Protein AF-A0A7Y3P1N2-F1 (afdb_monomer_lite)

Structure (mmCIF, N/CA/C/O backbone):
data_AF-A0A7Y3P1N2-F1
#
_entry.id   AF-A0A7Y3P1N2-F1
#
loop_
_atom_site.group_PDB
_atom_site.id
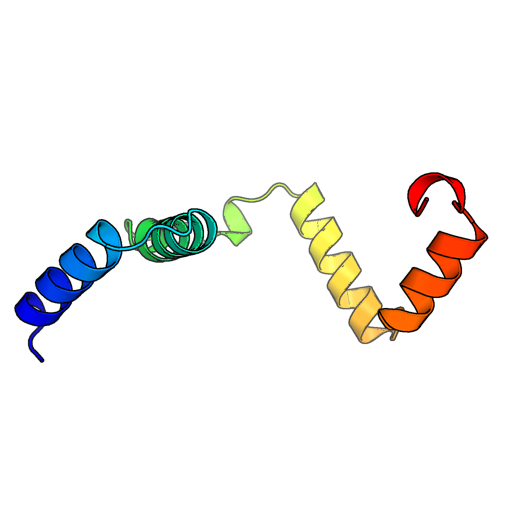_atom_site.type_symbol
_atom_site.label_atom_id
_atom_site.label_alt_id
_atom_site.label_comp_id
_atom_site.label_asym_id
_atom_site.label_entity_id
_atom_site.label_seq_id
_atom_site.pdbx_PDB_ins_code
_atom_site.Cartn_x
_atom_site.Cartn_y
_atom_site.Cartn_z
_atom_site.occupancy
_atom_site.B_iso_or_equiv
_atom_site.auth_seq_id
_atom_site.auth_comp_id
_atom_site.auth_asym_id
_atom_site.auth_atom_id
_atom_site.pdbx_PDB_model_num
ATOM 1 N N . MET A 1 1 ? -22.778 -14.626 14.395 1.00 69.44 1 MET A N 1
ATOM 2 C CA . MET A 1 1 ? -21.857 -13.953 15.325 1.00 69.44 1 MET A CA 1
ATOM 3 C C . MET A 1 1 ? -22.355 -12.534 15.529 1.00 69.44 1 MET A C 1
ATOM 5 O O . MET A 1 1 ? -22.604 -11.854 14.538 1.00 69.44 1 MET A O 1
ATOM 9 N N . SER A 1 2 ? -22.591 -12.116 16.766 1.00 93.25 2 SER A N 1
ATOM 10 C CA . SER A 1 2 ? -23.017 -10.755 17.096 1.00 93.25 2 SER A CA 1
ATOM 11 C C . SER A 1 2 ? -21.861 -9.760 16.949 1.00 93.25 2 SER A C 1
ATOM 13 O O . SER A 1 2 ? -20.687 -10.134 16.947 1.00 93.25 2 SER A O 1
ATOM 15 N N . THR A 1 3 ? -22.173 -8.465 16.868 1.00 90.88 3 THR A N 1
ATOM 16 C CA . THR A 1 3 ? -21.153 -7.403 16.846 1.00 90.88 3 THR A CA 1
ATOM 17 C C . THR A 1 3 ? -20.250 -7.447 18.082 1.00 90.88 3 THR A C 1
ATOM 19 O O . THR A 1 3 ? -19.061 -7.145 17.987 1.00 90.88 3 THR A O 1
ATOM 22 N N . ALA A 1 4 ? -20.795 -7.834 19.238 1.00 92.81 4 ALA A N 1
ATOM 23 C CA . ALA A 1 4 ? -20.023 -7.995 20.466 1.00 92.81 4 ALA A CA 1
ATOM 24 C C . ALA A 1 4 ? -19.030 -9.162 20.352 1.00 92.81 4 ALA A C 1
ATOM 26 O O . ALA A 1 4 ? -17.841 -8.980 20.602 1.00 92.81 4 ALA A O 1
ATOM 27 N N . GLU A 1 5 ? -19.494 -10.320 19.877 1.00 93.88 5 GLU A N 1
ATOM 28 C CA . GLU A 1 5 ? -18.651 -11.501 19.643 1.00 93.88 5 GLU A CA 1
ATOM 29 C C . GLU A 1 5 ? -17.543 -11.224 18.613 1.00 93.88 5 GLU A C 1
ATOM 31 O O . GLU A 1 5 ? -16.401 -11.643 18.799 1.00 93.88 5 GLU A O 1
ATOM 36 N N . LEU A 1 6 ? -17.845 -10.460 17.556 1.00 92.38 6 LEU A N 1
ATOM 37 C CA . LEU A 1 6 ? -16.858 -10.059 16.550 1.00 92.38 6 LEU A CA 1
ATOM 38 C C . LEU A 1 6 ? -15.729 -9.221 17.145 1.00 92.38 6 LEU A C 1
ATOM 40 O O . LEU A 1 6 ? -14.559 -9.489 16.872 1.00 92.38 6 LEU A O 1
ATOM 44 N N . LYS A 1 7 ? -16.066 -8.228 17.972 1.00 91.25 7 LYS A N 1
ATOM 45 C CA . LYS A 1 7 ? -15.067 -7.376 18.627 1.00 91.25 7 LYS A CA 1
ATOM 46 C C . LYS A 1 7 ? -14.166 -8.189 19.549 1.00 91.25 7 LYS A C 1
ATOM 48 O O . LYS A 1 7 ? -12.948 -8.063 19.463 1.00 91.25 7 LYS A O 1
ATOM 53 N N . SER A 1 8 ? -14.748 -9.050 20.382 1.00 95.31 8 SER A N 1
ATOM 54 C CA . SER A 1 8 ? -13.983 -9.910 21.290 1.00 95.31 8 SER A CA 1
ATOM 55 C C . SER A 1 8 ? -13.018 -10.829 20.539 1.00 95.31 8 SER A C 1
ATOM 57 O O . SER A 1 8 ? -11.850 -10.927 20.913 1.00 95.31 8 SER A O 1
ATOM 59 N N . ASN A 1 9 ? -13.467 -11.440 19.441 1.00 94.31 9 ASN A N 1
ATOM 60 C CA . ASN A 1 9 ? -12.614 -12.303 18.623 1.00 94.31 9 ASN A CA 1
ATOM 61 C C . ASN A 1 9 ? -11.485 -11.528 17.929 1.00 94.31 9 ASN A C 1
ATOM 63 O O . ASN A 1 9 ? -10.355 -12.009 17.887 1.00 94.31 9 ASN A O 1
ATOM 67 N N . LEU A 1 10 ? -11.752 -10.320 17.424 1.00 92.44 10 LEU A N 1
ATOM 68 C CA . LEU A 1 10 ? -10.717 -9.477 16.818 1.00 92.44 10 LEU A CA 1
ATOM 69 C C . LEU A 1 10 ? -9.644 -9.065 17.831 1.00 92.44 10 LEU A C 1
ATOM 71 O O . LEU A 1 10 ? -8.461 -9.175 17.518 1.00 92.44 1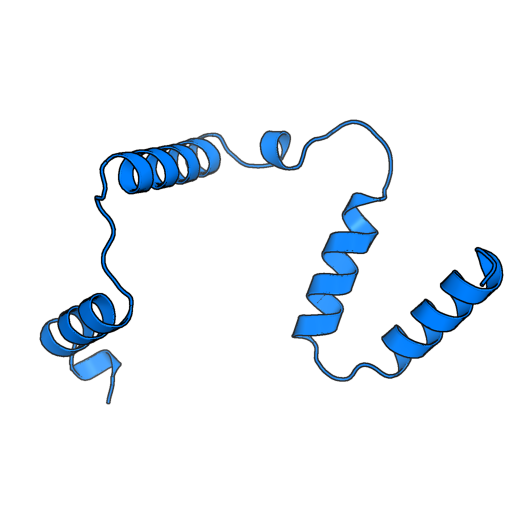0 LEU A O 1
ATOM 75 N N . HIS A 1 11 ? -10.032 -8.658 19.044 1.00 93.19 11 HIS A N 1
ATOM 76 C CA . HIS A 1 11 ? -9.072 -8.361 20.113 1.00 93.19 11 HIS A CA 1
ATOM 77 C C . HIS A 1 11 ? -8.177 -9.567 20.418 1.00 93.19 11 HIS A C 1
ATOM 79 O O . HIS A 1 11 ? -6.957 -9.429 20.443 1.00 93.19 11 HIS A O 1
ATOM 85 N N . TYR A 1 12 ? -8.765 -10.761 20.543 1.00 95.31 12 TYR A N 1
ATOM 86 C CA . TYR A 1 12 ? -8.004 -11.989 20.767 1.00 95.31 12 TYR A CA 1
ATOM 87 C C . TYR A 1 12 ? -6.992 -12.277 19.645 1.00 95.31 12 TYR A C 1
ATOM 89 O O . TYR A 1 12 ? -5.842 -12.622 19.918 1.00 95.31 12 TYR A O 1
ATOM 97 N N . LEU A 1 13 ? -7.396 -12.132 18.379 1.00 93.56 13 LEU A N 1
ATOM 98 C CA . LEU A 1 13 ? -6.513 -12.373 17.233 1.00 93.56 13 LEU A CA 1
ATOM 99 C C . LEU A 1 13 ? -5.364 -11.360 17.165 1.00 93.56 13 LEU A C 1
ATOM 101 O O . LEU A 1 13 ? -4.231 -11.748 16.879 1.00 93.56 13 LEU A O 1
ATOM 105 N N . ILE A 1 14 ? -5.644 -10.088 17.456 1.00 93.12 14 ILE A N 1
ATOM 106 C CA . ILE A 1 14 ? -4.638 -9.020 17.490 1.00 93.12 14 ILE A CA 1
ATOM 107 C C . ILE A 1 14 ? -3.608 -9.294 18.593 1.00 93.12 14 ILE A C 1
ATOM 109 O O . ILE A 1 14 ? -2.412 -9.253 18.316 1.00 93.12 14 ILE A O 1
ATOM 113 N N . ASP A 1 15 ? -4.048 -9.668 19.796 1.00 94.31 15 ASP A N 1
ATOM 114 C CA . ASP A 1 15 ? -3.152 -9.960 20.926 1.00 94.31 15 ASP A CA 1
ATOM 115 C C . ASP A 1 15 ? -2.232 -11.165 20.673 1.00 94.31 15 ASP A C 1
ATOM 117 O O . ASP A 1 15 ? -1.134 -11.259 21.226 1.00 94.31 15 ASP A O 1
ATOM 121 N N . LYS A 1 16 ? -2.672 -12.124 19.850 1.00 94.50 16 LYS A N 1
ATOM 122 C CA . LYS A 1 16 ? -1.891 -13.324 19.511 1.00 94.50 16 LYS A CA 1
ATOM 123 C C . LYS A 1 16 ? -0.997 -13.148 18.287 1.00 94.50 16 LYS A C 1
ATOM 125 O O . LYS A 1 16 ? -0.094 -13.968 18.086 1.00 94.50 16 LYS A O 1
ATOM 130 N N . ALA A 1 17 ? -1.227 -12.126 17.470 1.00 92.75 17 ALA A N 1
ATOM 131 C CA . ALA A 1 17 ? -0.453 -11.899 16.262 1.00 92.75 17 ALA A CA 1
ATOM 132 C C . ALA A 1 17 ? 0.990 -11.495 16.605 1.00 92.75 17 ALA A C 1
ATOM 134 O O . ALA A 1 17 ? 1.240 -10.556 17.354 1.00 92.75 17 ALA A O 1
ATOM 135 N N . LYS A 1 18 ? 1.960 -12.209 16.025 1.00 92.12 18 LYS A N 1
ATOM 136 C CA . LYS A 1 18 ? 3.399 -11.913 16.172 1.00 92.12 18 LYS A CA 1
ATOM 137 C C . LYS A 1 18 ? 3.999 -11.231 14.944 1.00 92.12 18 LYS A C 1
ATOM 139 O O . LYS A 1 18 ? 5.083 -10.662 15.023 1.00 92.12 18 LYS A O 1
ATOM 144 N N . ASP A 1 19 ? 3.314 -11.307 13.804 1.00 93.94 19 ASP A N 1
ATOM 145 C CA . ASP A 1 19 ? 3.762 -10.677 12.568 1.00 93.94 19 ASP A CA 1
ATOM 146 C C . ASP A 1 19 ? 3.410 -9.185 12.576 1.00 93.94 19 ASP A C 1
ATOM 148 O O . ASP A 1 19 ? 2.247 -8.785 12.463 1.00 93.94 19 ASP A O 1
ATOM 152 N N . SER A 1 20 ? 4.444 -8.351 12.678 1.00 87.81 20 SER A N 1
ATOM 153 C CA . SER A 1 20 ? 4.302 -6.896 12.674 1.00 87.81 20 SER A CA 1
ATOM 154 C C . SER A 1 20 ? 3.715 -6.345 11.370 1.00 87.81 20 SER A C 1
ATOM 156 O O . SER A 1 20 ? 3.095 -5.282 11.396 1.00 87.81 20 SER A O 1
ATOM 158 N N . LYS A 1 21 ? 3.857 -7.044 10.234 1.00 86.62 21 LYS A N 1
ATOM 159 C CA . LYS A 1 21 ? 3.240 -6.629 8.965 1.00 86.62 21 LYS A CA 1
ATOM 160 C C . LYS A 1 21 ? 1.725 -6.790 9.019 1.00 86.62 21 LYS A C 1
ATOM 162 O O . LYS A 1 21 ? 1.013 -5.867 8.636 1.00 86.62 21 LYS A O 1
ATOM 167 N N . LEU A 1 22 ? 1.233 -7.911 9.552 1.00 87.12 22 LEU A N 1
ATOM 168 C CA . LEU A 1 22 ? -0.205 -8.143 9.722 1.00 87.12 22 LEU A CA 1
ATOM 169 C C . LEU A 1 22 ? -0.827 -7.137 10.693 1.00 87.12 22 LEU A C 1
ATOM 171 O O . LEU A 1 22 ? -1.884 -6.581 10.402 1.00 87.12 22 LEU A O 1
ATOM 175 N N . LEU A 1 23 ? -0.143 -6.836 11.800 1.00 90.88 23 LEU A N 1
ATOM 176 C CA . LEU A 1 23 ? -0.591 -5.818 12.754 1.00 90.88 23 LEU A CA 1
ATOM 177 C C . LEU A 1 23 ? -0.654 -4.415 12.132 1.00 90.88 23 LEU A C 1
ATOM 179 O O . LEU A 1 23 ? -1.607 -3.683 12.384 1.00 90.88 23 LEU A O 1
ATOM 183 N N . LYS A 1 24 ? 0.313 -4.049 11.279 1.00 85.00 24 LYS A N 1
ATOM 184 C CA . LYS A 1 24 ? 0.289 -2.775 10.538 1.00 85.00 24 LYS A CA 1
ATOM 185 C C . LYS A 1 24 ? -0.885 -2.688 9.565 1.00 85.00 24 LYS A C 1
ATOM 187 O O . LYS A 1 24 ? -1.527 -1.647 9.494 1.00 85.00 24 LYS A O 1
ATOM 192 N N . ILE A 1 25 ? -1.188 -3.770 8.847 1.00 84.75 25 ILE A N 1
ATOM 193 C CA . ILE A 1 25 ? -2.335 -3.811 7.927 1.00 84.75 25 ILE A CA 1
ATOM 194 C C . ILE A 1 25 ? -3.649 -3.699 8.708 1.00 84.75 25 ILE A C 1
ATOM 196 O O . ILE A 1 25 ? -4.507 -2.897 8.348 1.00 84.75 25 ILE A O 1
ATOM 200 N N . ALA A 1 26 ? -3.792 -4.451 9.804 1.00 85.94 26 ALA A N 1
ATOM 201 C CA . ALA A 1 26 ? -4.966 -4.371 10.669 1.00 85.94 26 ALA A CA 1
ATOM 202 C C . ALA A 1 26 ? -5.150 -2.960 11.248 1.00 85.94 26 ALA A C 1
ATOM 204 O O . ALA A 1 26 ? -6.267 -2.451 11.279 1.00 85.94 26 ALA A O 1
ATOM 205 N N . TYR A 1 27 ? -4.058 -2.308 11.659 1.00 84.69 27 TYR A N 1
ATOM 206 C CA . TYR A 1 27 ? -4.082 -0.921 12.112 1.00 84.69 27 TYR A CA 1
ATOM 207 C C . TYR A 1 27 ? -4.599 0.026 11.027 1.00 84.69 27 TYR A C 1
ATOM 209 O O . TYR A 1 27 ? -5.528 0.774 11.308 1.00 84.69 27 TYR A O 1
ATOM 217 N N . LEU A 1 28 ? -4.062 -0.039 9.803 1.00 81.44 28 LEU A N 1
ATOM 218 C CA . LEU A 1 28 ? -4.493 0.816 8.691 1.00 81.44 28 LEU A CA 1
ATOM 219 C C . LEU A 1 28 ? -6.001 0.672 8.436 1.00 81.44 28 LEU A C 1
ATOM 221 O O . LEU A 1 28 ? -6.740 1.643 8.592 1.00 81.44 28 LEU A O 1
ATOM 225 N N . LEU A 1 29 ? -6.471 -0.557 8.206 1.00 81.31 29 LEU A N 1
ATOM 226 C CA . LEU A 1 29 ? -7.878 -0.854 7.903 1.00 81.31 29 LEU A CA 1
ATOM 227 C C . LEU A 1 29 ? -8.846 -0.425 9.016 1.00 81.31 29 LEU A C 1
ATOM 229 O O . LEU A 1 29 ? -9.969 0.003 8.756 1.00 81.31 29 LEU A O 1
ATOM 233 N N . LEU A 1 30 ? -8.439 -0.565 10.280 1.00 81.88 30 LEU A N 1
ATOM 234 C CA . LEU A 1 30 ? -9.275 -0.185 11.420 1.00 81.88 30 LEU A CA 1
ATOM 235 C C . LEU A 1 30 ? -9.163 1.309 11.757 1.00 81.88 30 LEU A C 1
ATOM 237 O O . LEU A 1 30 ? -10.080 1.863 12.365 1.00 81.88 30 LEU A O 1
ATOM 241 N N . SER A 1 31 ? -8.069 1.966 11.365 1.00 74.44 31 SER A N 1
ATOM 242 C CA . SER A 1 31 ? -7.853 3.403 11.556 1.00 74.44 31 SER A CA 1
ATOM 243 C C . SER A 1 31 ? -8.649 4.256 10.569 1.00 74.44 31 SER A C 1
ATOM 245 O O . SER A 1 31 ? -9.152 5.304 10.967 1.00 74.44 31 SER A O 1
ATOM 247 N N . GLU A 1 32 ? -8.877 3.755 9.352 1.00 65.62 32 GLU A N 1
ATOM 248 C CA . GLU A 1 32 ? -9.747 4.370 8.334 1.00 65.62 32 GLU A CA 1
ATOM 249 C C . GLU A 1 32 ? -11.221 4.440 8.777 1.00 65.62 32 GLU A C 1
ATOM 251 O O . GLU A 1 32 ? -11.988 5.274 8.307 1.00 65.62 32 GLU A O 1
ATOM 256 N N . ASN A 1 33 ? -11.625 3.622 9.757 1.00 57.78 33 ASN A N 1
ATOM 257 C CA . ASN A 1 33 ? -12.970 3.659 10.343 1.00 57.78 33 ASN A CA 1
ATOM 258 C C . ASN A 1 33 ? -13.188 4.833 11.325 1.00 57.78 33 ASN A C 1
ATOM 260 O O . ASN A 1 33 ? -14.292 5.004 11.859 1.00 57.78 33 ASN A O 1
ATOM 264 N N . LYS A 1 34 ? -12.166 5.660 11.603 1.00 55.38 34 LYS A N 1
ATOM 265 C CA . LYS A 1 34 ? -12.322 6.879 12.410 1.00 55.38 34 LYS A CA 1
ATOM 266 C C . LYS A 1 34 ? -12.968 7.995 11.581 1.00 55.38 34 LYS A C 1
ATOM 268 O O . LYS A 1 34 ? -12.286 8.872 11.086 1.00 55.38 34 LYS A O 1
ATOM 273 N N . LYS A 1 35 ? -14.304 7.983 11.545 1.00 52.94 35 LYS A N 1
ATOM 274 C CA . LYS A 1 35 ? -15.200 9.127 11.276 1.00 52.94 35 LYS A CA 1
ATOM 275 C C . LYS A 1 35 ? -14.901 9.971 10.017 1.00 52.94 35 LYS A C 1
ATOM 277 O O . LYS A 1 35 ? -14.133 10.917 10.058 1.00 52.94 35 LYS A O 1
ATOM 282 N N . THR A 1 36 ? -15.724 9.727 8.994 1.00 56.69 36 THR A N 1
ATOM 283 C CA . THR A 1 36 ? -16.410 10.745 8.168 1.00 56.69 36 THR A CA 1
ATOM 284 C C . THR A 1 36 ? -15.561 11.875 7.572 1.00 56.69 36 THR A C 1
ATOM 286 O O . THR A 1 36 ? -15.429 12.929 8.188 1.00 56.69 36 THR A O 1
ATOM 289 N N . GLY A 1 37 ? -15.170 11.720 6.305 1.00 54.06 37 GLY A N 1
ATOM 290 C CA . GLY A 1 37 ? -15.134 12.851 5.369 1.00 54.06 37 GLY A CA 1
ATOM 291 C C . GLY A 1 37 ? -13.883 12.998 4.513 1.00 54.06 37 GLY A C 1
ATOM 292 O O . GLY A 1 37 ? -13.990 13.599 3.454 1.00 54.06 37 GLY A O 1
ATOM 293 N N . GLU A 1 38 ? -12.747 12.440 4.919 1.00 58.12 38 GLU A N 1
ATOM 294 C CA . GLU A 1 38 ? -11.519 12.522 4.123 1.00 58.12 38 GLU A CA 1
ATOM 295 C C . GLU A 1 38 ? -11.268 11.180 3.443 1.00 58.12 38 GLU A C 1
ATOM 297 O O . GLU A 1 38 ? -10.906 10.191 4.084 1.00 58.12 38 GLU A O 1
ATOM 302 N N . ASP A 1 39 ? -11.524 11.141 2.133 1.00 71.38 39 ASP A N 1
ATOM 303 C CA . ASP A 1 39 ? -10.969 10.106 1.269 1.00 71.38 39 ASP A CA 1
ATOM 304 C C . ASP A 1 39 ? -9.444 10.147 1.443 1.00 71.38 39 ASP A C 1
ATOM 306 O O . ASP A 1 39 ? -8.844 11.223 1.486 1.00 71.38 39 ASP A O 1
ATOM 310 N N . TRP A 1 40 ? -8.784 8.994 1.551 1.00 77.44 40 TRP A N 1
ATOM 311 C CA . TRP A 1 40 ? -7.320 8.957 1.608 1.00 77.44 40 TRP A CA 1
ATOM 312 C C . TRP A 1 40 ? -6.714 9.668 0.385 1.00 77.44 40 TRP A C 1
ATOM 314 O O . TRP A 1 40 ? -5.615 10.218 0.480 1.00 77.44 40 TRP A O 1
ATOM 324 N N . TRP A 1 41 ? -7.445 9.702 -0.739 1.00 83.81 41 TRP A N 1
ATOM 325 C CA . TRP A 1 41 ? -7.087 10.467 -1.926 1.00 83.81 41 TRP A CA 1
ATOM 326 C C . TRP A 1 41 ? -6.874 11.948 -1.609 1.00 83.81 41 TRP A C 1
ATOM 328 O O . TRP A 1 41 ? -5.924 12.545 -2.104 1.00 83.81 41 TRP A O 1
ATOM 338 N N . ASP A 1 42 ? -7.684 12.528 -0.728 1.00 81.88 42 ASP A N 1
ATOM 339 C CA . ASP A 1 42 ? -7.561 13.926 -0.309 1.00 81.88 42 ASP A CA 1
ATOM 340 C C . ASP A 1 42 ? -6.412 14.151 0.688 1.00 81.88 42 ASP A C 1
ATOM 342 O O . ASP A 1 42 ? -5.975 15.285 0.875 1.00 81.88 42 ASP A O 1
ATOM 346 N N . SER A 1 43 ? -5.873 13.078 1.280 1.00 81.44 43 SER A N 1
ATOM 347 C CA . SER A 1 43 ? -4.779 13.136 2.261 1.00 81.44 43 SER A CA 1
ATOM 348 C C . SER A 1 43 ? -3.368 13.066 1.659 1.00 81.44 43 SER A C 1
ATOM 350 O O . SER A 1 43 ? -2.396 13.370 2.352 1.00 81.44 43 SER A O 1
ATOM 352 N N . ILE A 1 44 ? -3.234 12.674 0.386 1.00 87.19 44 ILE A N 1
ATOM 353 C CA . ILE A 1 44 ? -1.938 12.595 -0.306 1.00 87.19 44 ILE A CA 1
ATOM 354 C C . ILE A 1 44 ? -1.634 13.873 -1.097 1.00 87.19 44 ILE A C 1
ATOM 356 O O . ILE A 1 44 ? -2.531 14.569 -1.576 1.00 87.19 44 ILE A O 1
ATOM 360 N N . SER A 1 45 ? -0.349 14.189 -1.258 1.00 90.44 45 SER A N 1
ATOM 361 C CA . SER A 1 45 ? 0.090 15.381 -1.988 1.00 90.44 45 SER A CA 1
ATOM 362 C C . SER A 1 45 ? -0.245 15.307 -3.481 1.00 90.44 45 SER A C 1
ATOM 364 O O . SER A 1 45 ? -0.329 14.232 -4.074 1.00 90.44 45 SER A O 1
ATOM 366 N N . GLU A 1 46 ? -0.339 16.463 -4.141 1.00 92.38 46 GLU A N 1
ATOM 367 C CA . GLU A 1 46 ? -0.560 16.531 -5.595 1.00 92.38 46 GLU A CA 1
ATOM 368 C C . GLU A 1 46 ? 0.537 15.815 -6.402 1.00 92.38 46 GLU A C 1
ATOM 370 O O . GLU A 1 46 ? 0.263 15.215 -7.438 1.00 92.38 46 GLU A O 1
ATOM 375 N N . ASN A 1 47 ? 1.777 15.793 -5.902 1.00 92.75 47 ASN A N 1
ATOM 376 C CA . ASN A 1 47 ? 2.869 15.048 -6.534 1.00 92.75 47 ASN A CA 1
ATOM 377 C C . ASN A 1 47 ? 2.657 13.530 -6.451 1.00 92.75 47 ASN A C 1
ATOM 379 O O . ASN A 1 47 ? 2.973 12.799 -7.396 1.00 92.75 47 ASN A O 1
ATOM 383 N N . GLU A 1 48 ? 2.131 13.048 -5.327 1.00 92.06 48 GLU A N 1
ATOM 384 C CA . GLU A 1 48 ? 1.784 11.640 -5.144 1.00 92.06 48 GLU A CA 1
ATOM 385 C C . GLU A 1 48 ? 0.591 11.269 -6.028 1.00 92.06 48 GLU A C 1
ATOM 387 O O . GLU A 1 48 ? 0.686 10.289 -6.771 1.00 92.06 48 GLU A O 1
ATOM 392 N N . LYS A 1 49 ? -0.465 12.096 -6.060 1.00 93.31 49 LYS A N 1
ATOM 393 C CA . LYS A 1 49 ? -1.607 11.922 -6.976 1.00 93.31 49 LYS A CA 1
ATOM 394 C C . LYS A 1 49 ? -1.146 11.846 -8.429 1.00 93.31 49 LYS A C 1
ATOM 396 O O . LYS A 1 49 ? -1.439 10.867 -9.112 1.00 93.31 49 LYS A O 1
ATOM 401 N N . ALA A 1 50 ? -0.340 12.809 -8.878 1.00 94.44 50 ALA A N 1
ATOM 402 C CA . ALA A 1 50 ? 0.187 12.851 -10.242 1.00 94.44 50 ALA A CA 1
ATOM 403 C C . ALA A 1 50 ? 1.047 11.620 -10.579 1.00 94.44 50 ALA A C 1
ATOM 405 O O . ALA A 1 50 ? 0.992 11.096 -11.695 1.00 94.44 50 ALA A O 1
ATOM 406 N N . 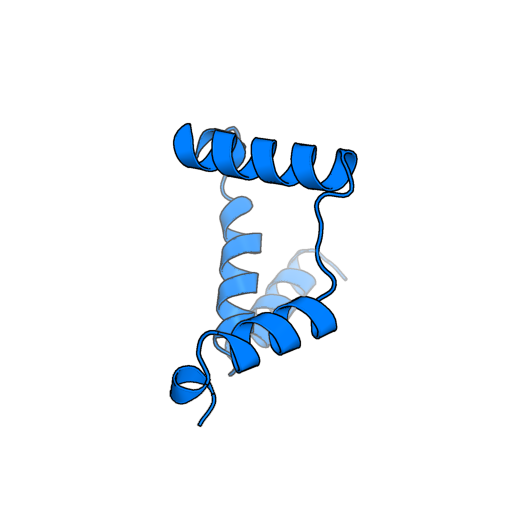SER A 1 51 ? 1.827 11.119 -9.617 1.00 94.31 51 SER A N 1
ATOM 407 C CA . SER A 1 51 ? 2.622 9.897 -9.792 1.00 94.31 51 SER A CA 1
ATOM 408 C C . SER A 1 51 ? 1.737 8.659 -9.954 1.00 94.31 51 SER A C 1
ATOM 410 O O . SER A 1 51 ? 2.005 7.818 -10.819 1.00 94.31 51 SER A O 1
ATOM 412 N N . ILE A 1 52 ? 0.657 8.564 -9.176 1.00 93.19 52 ILE A N 1
ATOM 413 C CA . ILE A 1 52 ? -0.330 7.482 -9.267 1.00 93.19 52 ILE A CA 1
ATOM 414 C C . ILE A 1 52 ? -1.089 7.555 -10.598 1.00 93.19 52 ILE A C 1
ATOM 416 O O . ILE A 1 52 ? -1.163 6.554 -11.315 1.00 93.19 52 ILE A O 1
ATOM 420 N N . GLU A 1 53 ? -1.591 8.729 -10.984 1.00 96.12 53 GLU A N 1
ATOM 421 C CA . GLU A 1 53 ? -2.279 8.945 -12.263 1.00 96.12 53 GLU A CA 1
ATOM 422 C C . GLU A 1 53 ? -1.393 8.584 -13.456 1.00 96.12 53 GLU A C 1
ATOM 424 O O . GLU A 1 53 ? -1.832 7.880 -14.372 1.00 96.12 53 GLU A O 1
ATOM 429 N N . LYS A 1 54 ? -0.118 8.989 -13.423 1.00 96.56 54 LYS A N 1
ATOM 430 C CA . LYS A 1 54 ? 0.869 8.599 -14.432 1.00 96.56 54 LYS A CA 1
ATOM 431 C C . LYS A 1 54 ? 1.014 7.079 -14.508 1.00 96.56 54 LYS A C 1
ATOM 433 O O . LYS A 1 54 ? 0.959 6.530 -15.608 1.00 96.56 54 LYS A O 1
ATOM 438 N N . GLY A 1 55 ? 1.136 6.397 -13.369 1.00 94.31 55 GLY A N 1
ATOM 439 C CA . GLY A 1 55 ? 1.189 4.934 -13.314 1.00 94.31 55 GLY A CA 1
ATOM 440 C C . GLY A 1 55 ? -0.045 4.276 -13.940 1.00 94.31 55 GLY A C 1
ATOM 441 O O . GLY A 1 55 ? 0.081 3.371 -14.768 1.00 94.31 55 GLY A O 1
ATOM 442 N N . LEU A 1 56 ? -1.245 4.776 -13.629 1.00 95.44 56 LEU A N 1
ATOM 443 C CA . LEU A 1 56 ? -2.500 4.297 -14.222 1.00 95.44 56 LEU A CA 1
ATOM 444 C C . LEU A 1 56 ? -2.553 4.533 -15.740 1.00 95.44 56 LEU A C 1
ATOM 446 O O . LEU A 1 56 ? -3.007 3.663 -16.492 1.00 95.44 56 LEU A O 1
ATOM 450 N N . MET A 1 57 ? -2.075 5.684 -16.218 1.00 96.94 57 MET A N 1
ATOM 451 C CA . MET A 1 57 ? -1.965 5.975 -17.650 1.00 96.94 57 MET A CA 1
ATOM 452 C C . MET A 1 57 ? -0.963 5.057 -18.352 1.00 96.94 57 MET A C 1
ATOM 454 O O . MET A 1 57 ? -1.238 4.599 -19.465 1.00 96.94 57 MET A O 1
ATOM 458 N N . ASP A 1 58 ? 0.176 4.776 -17.727 1.00 95.94 58 ASP A N 1
ATOM 459 C CA . ASP A 1 58 ? 1.192 3.874 -18.263 1.00 95.94 58 ASP A CA 1
ATOM 460 C C . ASP A 1 58 ? 0.649 2.441 -18.368 1.00 95.94 58 ASP A C 1
ATOM 462 O O . ASP A 1 58 ? 0.812 1.805 -19.413 1.00 95.94 58 ASP A O 1
ATOM 466 N N . ILE A 1 59 ? -0.123 1.973 -17.380 1.00 94.56 59 ILE A N 1
ATOM 467 C CA . ILE A 1 59 ? -0.839 0.687 -17.445 1.00 94.56 59 ILE A CA 1
ATOM 468 C C . ILE A 1 59 ? -1.810 0.658 -18.633 1.00 94.56 59 ILE A C 1
ATOM 470 O O . ILE A 1 59 ? -1.754 -0.267 -19.448 1.00 94.56 59 ILE A O 1
ATOM 474 N N . LYS A 1 60 ? -2.654 1.689 -18.796 1.00 95.25 60 LYS A N 1
ATOM 475 C CA . LYS A 1 60 ? -3.596 1.791 -19.932 1.00 95.25 60 LYS A CA 1
ATOM 476 C C . LYS A 1 60 ? -2.876 1.784 -21.283 1.00 95.25 60 LYS A C 1
ATOM 478 O O . LYS A 1 60 ? -3.360 1.186 -22.240 1.00 95.25 60 LYS A O 1
ATOM 483 N N . LYS A 1 61 ? -1.699 2.409 -21.354 1.00 96.81 61 LYS A N 1
ATOM 484 C CA . LYS A 1 61 ? -0.840 2.454 -22.547 1.00 96.81 61 LYS A CA 1
ATOM 485 C C . LYS A 1 61 ? 0.043 1.210 -22.715 1.00 96.81 61 LYS A C 1
ATOM 487 O O . LYS A 1 61 ? 0.889 1.202 -23.605 1.00 96.81 61 LYS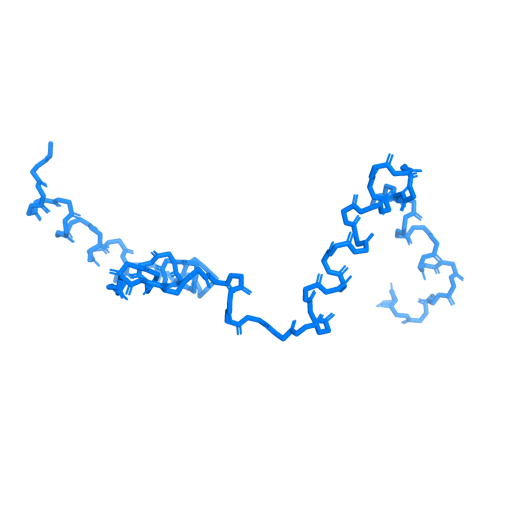 A O 1
ATOM 492 N N . ARG A 1 62 ? -0.129 0.170 -21.885 1.00 93.25 62 ARG A N 1
ATOM 493 C CA . ARG A 1 62 ? 0.699 -1.053 -21.856 1.00 93.25 62 ARG A CA 1
ATOM 494 C C . ARG A 1 62 ? 2.199 -0.780 -21.673 1.00 93.25 62 ARG A C 1
ATOM 496 O O . ARG A 1 62 ? 3.035 -1.588 -22.070 1.00 93.25 62 ARG A O 1
ATOM 503 N N . LYS A 1 63 ? 2.552 0.330 -21.027 1.00 94.25 63 LYS A N 1
ATOM 504 C CA . LYS A 1 63 ? 3.919 0.681 -20.620 1.00 94.25 63 LYS A CA 1
ATOM 505 C C . LYS A 1 63 ? 4.278 0.004 -19.295 1.00 94.25 63 LYS A C 1
ATOM 507 O O . LYS A 1 63 ? 4.675 0.649 -18.334 1.00 94.25 63 LYS A O 1
ATOM 512 N N . VAL A 1 64 ? 4.098 -1.311 -19.242 1.00 93.12 64 VAL A N 1
ATOM 513 C CA . VAL A 1 64 ? 4.388 -2.136 -18.065 1.00 93.12 64 VAL A CA 1
ATOM 514 C C . VAL A 1 64 ? 5.433 -3.182 -18.417 1.00 93.12 64 VAL A C 1
ATOM 516 O O . VAL A 1 64 ? 5.477 -3.683 -19.541 1.00 93.12 64 VAL A O 1
ATOM 519 N N . ILE A 1 65 ? 6.285 -3.517 -17.452 1.00 93.75 65 ILE A N 1
ATOM 520 C CA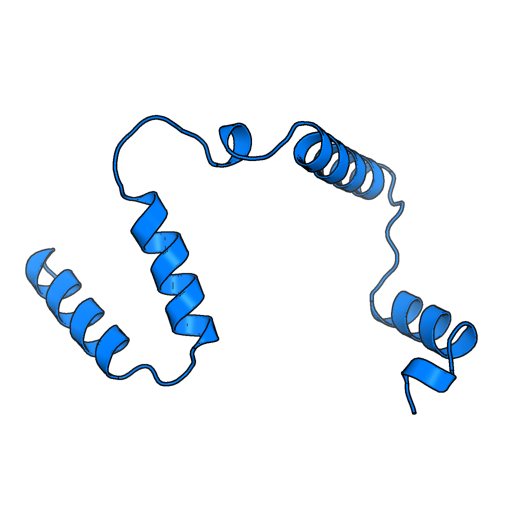 . ILE A 1 65 ? 7.316 -4.542 -17.605 1.00 93.75 65 ILE A CA 1
ATOM 521 C C . ILE A 1 65 ? 6.982 -5.679 -16.634 1.00 93.75 65 ILE A C 1
ATOM 523 O O . ILE A 1 65 ? 6.830 -5.420 -15.440 1.00 93.75 65 ILE A O 1
ATOM 527 N N . PRO A 1 66 ? 6.863 -6.934 -17.105 1.00 94.75 66 PRO A N 1
ATOM 528 C CA . PRO A 1 66 ? 6.676 -8.080 -16.222 1.00 94.75 66 PRO A CA 1
ATOM 529 C C . PRO A 1 66 ? 7.814 -8.203 -15.208 1.00 94.75 66 PRO A C 1
ATOM 531 O O . PRO A 1 66 ? 8.973 -7.946 -15.542 1.00 94.75 66 PRO A O 1
ATOM 534 N N . HIS A 1 67 ? 7.497 -8.662 -13.997 1.00 91.62 67 HIS A N 1
ATOM 535 C CA . HIS A 1 67 ? 8.457 -8.762 -12.895 1.00 91.62 67 HIS A CA 1
ATOM 536 C C . HIS A 1 67 ? 9.744 -9.509 -13.286 1.00 91.62 67 HIS A C 1
ATOM 538 O O . HIS A 1 67 ? 10.840 -8.992 -13.092 1.00 91.62 67 HIS A O 1
ATOM 544 N N . GLU A 1 68 ? 9.628 -10.675 -13.926 1.00 94.94 68 GLU A N 1
ATOM 545 C CA . GLU A 1 68 ? 10.791 -11.457 -14.371 1.00 94.94 68 GLU A CA 1
ATOM 546 C C . GLU A 1 68 ? 11.705 -10.678 -15.324 1.00 94.94 68 GLU A C 1
ATOM 548 O O . GLU A 1 68 ? 12.931 -10.780 -15.249 1.00 94.94 68 GLU A O 1
ATOM 553 N N . ARG A 1 69 ? 11.116 -9.878 -16.222 1.00 94.62 69 ARG A N 1
ATOM 554 C CA . ARG A 1 69 ? 11.866 -9.056 -17.174 1.00 94.62 69 ARG A CA 1
ATOM 555 C C . ARG A 1 69 ? 12.541 -7.885 -16.467 1.00 94.62 69 ARG A C 1
ATOM 557 O O . ARG A 1 69 ? 13.705 -7.623 -16.751 1.00 94.62 69 ARG A O 1
ATOM 564 N N . LEU A 1 70 ? 11.848 -7.237 -15.531 1.00 94.50 70 LEU A N 1
ATOM 565 C CA . LEU A 1 70 ? 12.418 -6.172 -14.708 1.00 94.50 70 LEU A CA 1
ATOM 566 C C . LEU A 1 70 ? 13.636 -6.677 -13.924 1.00 94.50 70 LEU A C 1
ATOM 568 O O . LEU A 1 70 ? 14.695 -6.063 -13.983 1.00 94.50 70 LEU A O 1
ATOM 572 N N . ILE A 1 71 ? 13.525 -7.830 -13.260 1.00 93.75 71 ILE A N 1
ATOM 573 C CA . ILE A 1 71 ? 14.633 -8.419 -12.495 1.00 93.75 71 ILE A CA 1
ATOM 574 C C . ILE A 1 71 ? 15.823 -8.761 -13.396 1.00 93.75 71 ILE A C 1
ATOM 576 O O . ILE A 1 71 ? 16.963 -8.500 -13.018 1.00 93.75 71 ILE A O 1
ATOM 580 N N . LYS A 1 72 ? 15.588 -9.309 -14.595 1.00 95.75 72 LYS A N 1
ATOM 581 C CA . LYS A 1 72 ? 16.668 -9.559 -15.565 1.00 95.75 72 LYS A CA 1
ATOM 582 C C . LYS A 1 72 ? 17.391 -8.268 -15.961 1.00 95.75 72 LYS A C 1
ATOM 584 O O . LYS A 1 72 ? 18.616 -8.267 -15.996 1.00 95.75 72 LYS A O 1
ATOM 589 N N . MET A 1 73 ? 16.651 -7.188 -16.223 1.00 93.69 73 MET A N 1
ATOM 590 C CA . MET A 1 73 ? 17.229 -5.882 -16.567 1.00 93.69 73 MET A CA 1
ATOM 591 C C . MET A 1 73 ? 18.046 -5.307 -15.405 1.00 93.69 73 MET A C 1
ATOM 593 O O . MET A 1 73 ? 19.202 -4.949 -15.596 1.00 93.69 73 MET A O 1
ATOM 597 N N . LEU A 1 74 ? 17.492 -5.312 -14.189 1.00 95.50 74 LEU A N 1
ATOM 598 C CA . LEU A 1 74 ? 18.175 -4.784 -13.006 1.00 95.50 74 LEU A CA 1
ATOM 599 C C . LEU A 1 74 ? 19.445 -5.569 -12.658 1.00 95.50 74 LEU A C 1
ATOM 601 O O . LEU A 1 74 ? 20.444 -4.962 -12.297 1.00 95.50 74 LEU A O 1
ATOM 605 N N . LYS A 1 75 ? 19.439 -6.899 -12.802 1.00 94.12 75 LYS A N 1
ATOM 606 C CA . LYS A 1 75 ? 20.643 -7.723 -12.598 1.00 94.12 75 LYS A CA 1
ATOM 607 C C . LYS A 1 75 ? 21.737 -7.434 -13.624 1.00 94.12 75 LYS A C 1
ATOM 609 O O . LYS A 1 75 ? 22.911 -7.533 -13.288 1.00 94.12 75 LYS A O 1
ATOM 614 N N . ALA A 1 76 ? 21.356 -7.122 -14.861 1.00 93.62 76 ALA A N 1
ATOM 615 C CA . ALA A 1 76 ? 22.304 -6.787 -15.917 1.00 93.62 76 ALA A CA 1
ATOM 616 C C . ALA A 1 76 ? 22.904 -5.385 -15.726 1.00 93.62 76 ALA A C 1
ATOM 618 O O . ALA A 1 76 ? 24.088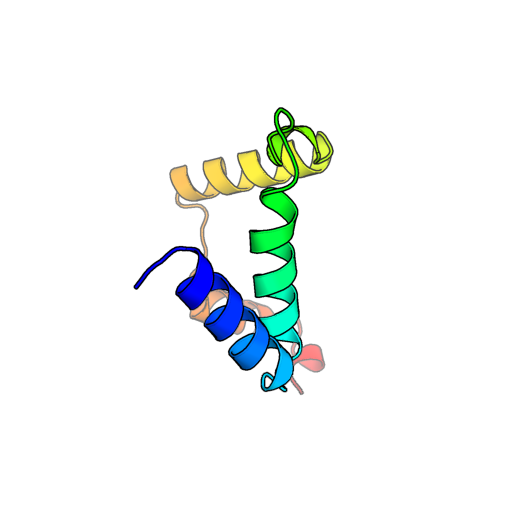 -5.193 -15.982 1.00 93.62 76 ALA A O 1
ATOM 619 N N . GLU A 1 77 ? 22.097 -4.424 -15.274 1.00 95.12 77 GLU A N 1
ATOM 620 C CA . GLU A 1 77 ? 22.498 -3.020 -15.133 1.00 95.12 77 GLU A CA 1
ATOM 621 C C . GLU A 1 77 ? 23.165 -2.717 -13.782 1.00 95.12 77 GLU A C 1
ATOM 623 O O . GLU A 1 77 ? 24.084 -1.906 -13.710 1.00 95.12 77 GLU A O 1
ATOM 628 N N . PHE A 1 78 ? 22.761 -3.419 -12.719 1.00 94.44 78 PHE A N 1
ATOM 629 C CA . PHE A 1 78 ? 23.263 -3.232 -11.355 1.00 94.44 78 PHE A CA 1
ATOM 630 C C . PHE A 1 78 ? 23.686 -4.562 -10.709 1.00 94.44 78 PHE A C 1
ATOM 632 O O . PHE A 1 78 ? 23.148 -4.935 -9.664 1.00 94.44 78 PHE A O 1
ATOM 639 N N . PRO A 1 79 ? 24.653 -5.300 -11.281 1.00 87.00 79 PRO A N 1
ATOM 640 C CA . PRO A 1 79 ? 25.034 -6.630 -10.796 1.00 87.00 79 PRO A CA 1
ATOM 641 C C . PRO A 1 79 ? 25.507 -6.632 -9.334 1.00 87.00 79 PRO A C 1
ATOM 643 O O . PRO A 1 79 ? 25.278 -7.597 -8.609 1.00 87.00 79 PRO A O 1
ATOM 646 N N . GLU A 1 80 ? 26.112 -5.535 -8.874 1.00 91.25 80 GLU A N 1
ATOM 647 C CA . GLU A 1 80 ? 26.611 -5.368 -7.502 1.00 91.25 80 GLU A CA 1
ATOM 648 C C . GLU A 1 80 ? 25.495 -5.401 -6.445 1.00 91.25 80 GLU A C 1
ATOM 650 O O . GLU A 1 80 ? 25.727 -5.836 -5.320 1.00 91.25 80 GLU A O 1
ATOM 655 N N . ALA A 1 81 ? 24.286 -4.953 -6.804 1.00 84.75 81 ALA A N 1
ATOM 656 C CA . ALA A 1 81 ? 23.136 -4.860 -5.901 1.00 84.75 81 ALA A CA 1
ATOM 657 C C . ALA A 1 81 ? 22.438 -6.213 -5.662 1.00 84.75 81 ALA A C 1
ATOM 659 O O . ALA A 1 81 ? 21.535 -6.298 -4.831 1.00 84.75 81 ALA A O 1
ATOM 660 N N . PHE A 1 82 ? 22.839 -7.258 -6.395 1.00 79.25 82 PHE A N 1
ATOM 661 C CA . PHE A 1 82 ? 22.251 -8.601 -6.338 1.00 79.25 82 PHE A CA 1
ATOM 662 C C . PHE A 1 82 ? 23.273 -9.692 -5.967 1.00 79.25 82 PHE A C 1
ATOM 664 O O . PHE A 1 82 ? 22.992 -10.871 -6.203 1.00 79.25 82 PHE A O 1
ATOM 671 N N . LYS A 1 83 ? 24.443 -9.304 -5.439 1.00 70.62 83 LYS A N 1
ATOM 672 C CA . LYS A 1 83 ? 25.454 -10.223 -4.891 1.00 70.62 83 LYS A CA 1
ATOM 673 C C . LYS A 1 83 ? 25.039 -10.790 -3.537 1.00 70.62 83 LYS A C 1
ATOM 675 O O . LYS A 1 83 ? 24.414 -10.045 -2.751 1.00 70.62 83 LYS A O 1
#

Foldseek 3Di:
DDPVVVVVVVVVVLVPDPDPVVNVVVCVVVVVPPDDDDDVLNVDDPVVVVVVVVVVVCVVVVVDDDPVRVVVVCCVVPVVVVD

Sequence (83 aa):
MSTAELKSNLHYLIDKAKDSKLLKIAYLLLSENKKTGEDWWDSISENEKASIEKGLMDIKKRKVIPHERLIKMLKAEFPEAFK

pLDDT: mean 87.5, std 11.11, range [52.94, 96.94]

Secondary structure (DSSP, 8-state):
--HHHHHHHHHHHHHH---HHHHHHHHHHHHTTS-SS--HHHHS-HHHHHHHHHHHHHHHTT----HHHHHHHHHHH-GGGG-

Radius of gyration: 20.3 Å; chains: 1; bounding box: 50×30×44 Å